Protein AF-A0A9D2FCE5-F1 (afdb_monomer)

Mean pre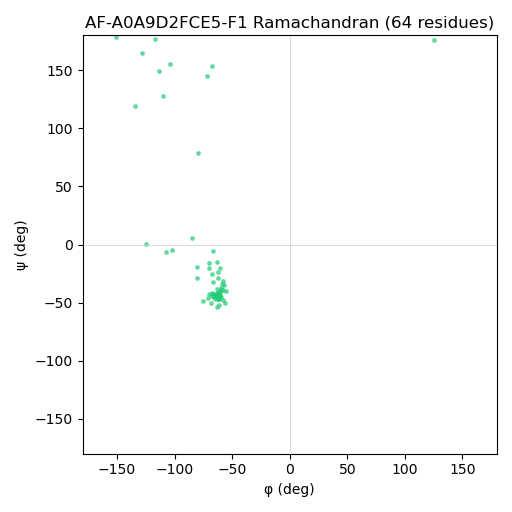dicted aligned error: 2.49 Å

Solvent-accessible surface area (backbone atoms only — not comparable to full-atom values): 3719 Å² total; per-residue (Å²): 82,56,27,57,55,52,66,74,58,71,41,72,70,47,50,53,52,45,36,56,56,27,40,79,73,39,95,41,70,63,57,8,49,54,54,32,48,54,40,52,50,53,49,54,55,52,23,76,40,91,61,71,36,93,50,67,67,66,47,52,58,49,60,69,70,109

pLDDT: mean 95.28, std 3.59, range [78.06, 98.44]

Sequence (66 aa):
MKKQELLKIIDDELLEKLFGFCYARTNDSYEAQDLCSDIIFELIKAANTDGSIENLYPFVWRVARN

Foldseek 3Di:
DWLLCLVVPPDPVVLVVQLVVLCVVDDDSVSSVVLSVQLVVVSVVSSPDGDDDPDNVVVSVVSSVD

Structure (mmCIF, N/CA/C/O backbone):
data_AF-A0A9D2FCE5-F1
#
_entry.id   AF-A0A9D2FCE5-F1
#
loop_
_atom_site.group_PDB
_atom_site.id
_atom_site.type_symbol
_atom_site.label_atom_id
_atom_site.label_alt_id
_atom_site.label_comp_id
_atom_site.label_asym_id
_atom_site.label_entity_id
_atom_site.label_seq_id
_atom_site.pdbx_PDB_ins_code
_atom_site.Cartn_x
_atom_site.Cartn_y
_atom_site.Cartn_z
_atom_site.occupancy
_atom_site.B_iso_or_equiv
_atom_site.auth_seq_id
_atom_site.auth_comp_id
_atom_site.auth_asym_id
_atom_site.auth_atom_id
_atom_site.pdbx_PDB_model_num
ATOM 1 N N . MET A 1 1 ? -7.727 -4.716 16.126 1.00 87.88 1 MET A N 1
ATOM 2 C CA . MET A 1 1 ? -7.348 -3.289 16.005 1.00 87.88 1 MET A CA 1
ATOM 3 C C . MET A 1 1 ? -8.369 -2.573 15.143 1.00 87.88 1 MET A C 1
ATOM 5 O O . MET A 1 1 ? -8.971 -3.214 14.283 1.00 87.88 1 MET A O 1
ATOM 9 N N . LYS A 1 2 ? -8.627 -1.290 15.392 1.00 90.25 2 LYS A N 1
ATOM 10 C CA . LYS A 1 2 ? -9.550 -0.523 14.545 1.00 90.25 2 LYS A CA 1
ATOM 11 C C . LYS A 1 2 ? -8.903 -0.252 13.184 1.00 90.25 2 LYS A C 1
ATOM 13 O O . LYS A 1 2 ? -7.699 -0.030 13.122 1.00 90.25 2 LYS A O 1
ATOM 18 N N . LYS A 1 3 ? -9.683 -0.237 12.099 1.00 90.25 3 LYS A N 1
ATOM 19 C CA . LYS A 1 3 ? -9.156 0.045 10.750 1.00 90.25 3 LYS A CA 1
ATOM 20 C C . LYS A 1 3 ? -8.455 1.401 10.642 1.00 90.25 3 LYS A C 1
ATOM 22 O O . LYS A 1 3 ? -7.458 1.494 9.936 1.00 90.25 3 LYS A O 1
ATOM 27 N N . GLN A 1 4 ? -8.884 2.406 11.409 1.00 92.19 4 GLN A N 1
ATOM 28 C CA . GLN A 1 4 ? -8.219 3.713 11.449 1.00 92.19 4 GLN A CA 1
ATOM 29 C C . GLN A 1 4 ? -6.754 3.635 11.923 1.00 92.19 4 GLN A C 1
ATOM 31 O O . GLN A 1 4 ? -5.973 4.544 11.655 1.00 92.19 4 GLN A O 1
ATOM 36 N N . GLU A 1 5 ? -6.351 2.559 12.610 1.00 91.19 5 GLU A N 1
ATOM 37 C CA . GLU A 1 5 ? -4.957 2.353 13.019 1.00 91.19 5 GLU A CA 1
ATOM 38 C C . GLU 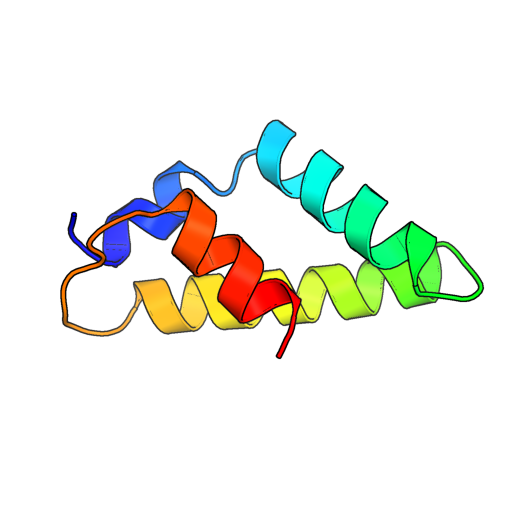A 1 5 ? -4.023 2.055 11.838 1.00 91.19 5 GLU A C 1
ATOM 40 O O . GLU A 1 5 ? -2.820 2.238 11.987 1.00 91.19 5 GLU A O 1
ATOM 45 N N . LEU A 1 6 ? -4.552 1.691 10.659 1.00 93.12 6 LEU A N 1
ATOM 46 C CA . LEU A 1 6 ? -3.759 1.584 9.427 1.00 93.12 6 LEU A CA 1
ATOM 47 C C . LEU A 1 6 ? -3.015 2.885 9.121 1.00 93.12 6 LEU A C 1
ATOM 49 O O . LEU A 1 6 ? -1.849 2.845 8.757 1.00 93.12 6 LEU A O 1
ATOM 53 N N . LEU A 1 7 ? -3.653 4.039 9.336 1.00 93.12 7 LEU A N 1
ATOM 54 C CA . LEU A 1 7 ? -3.037 5.340 9.058 1.00 93.12 7 LEU A CA 1
ATOM 55 C C . LEU A 1 7 ? -1.793 5.600 9.916 1.00 93.12 7 LEU A C 1
ATOM 57 O O . LEU A 1 7 ? -0.943 6.386 9.526 1.00 93.12 7 LEU A O 1
ATOM 61 N N . LYS A 1 8 ? -1.678 4.946 11.078 1.00 94.00 8 LYS A N 1
ATOM 62 C CA . LYS A 1 8 ? -0.535 5.116 11.986 1.00 94.00 8 LYS A CA 1
ATOM 63 C C . LYS A 1 8 ? 0.690 4.311 11.571 1.00 94.00 8 LYS A C 1
ATOM 65 O O . LYS A 1 8 ? 1.766 4.595 12.076 1.00 94.00 8 LYS A O 1
ATOM 70 N N . ILE A 1 9 ? 0.509 3.291 10.733 1.00 93.75 9 ILE A N 1
ATOM 71 C CA . ILE A 1 9 ? 1.598 2.427 10.262 1.00 93.75 9 ILE A CA 1
ATOM 72 C C . ILE A 1 9 ? 2.037 2.766 8.837 1.00 93.75 9 ILE A C 1
ATOM 74 O O . ILE A 1 9 ? 2.967 2.149 8.339 1.00 93.75 9 ILE A O 1
ATOM 78 N N . ILE A 1 10 ? 1.351 3.696 8.159 1.00 95.06 10 ILE A N 1
ATOM 79 C CA . ILE A 1 10 ? 1.802 4.254 6.879 1.00 95.06 10 ILE A CA 1
ATOM 80 C C . ILE A 1 10 ? 2.865 5.305 7.206 1.00 95.06 10 ILE A C 1
ATOM 82 O O . ILE A 1 10 ? 2.587 6.500 7.270 1.00 95.06 10 ILE A O 1
ATOM 86 N N . ASP A 1 11 ? 4.063 4.817 7.495 1.00 96.19 11 ASP A N 1
ATOM 87 C CA . ASP A 1 11 ? 5.268 5.590 7.767 1.00 96.19 11 ASP A CA 1
ATOM 88 C C . ASP A 1 11 ? 6.342 5.307 6.708 1.00 96.19 11 ASP A C 1
ATOM 90 O O . ASP A 1 11 ? 6.154 4.479 5.812 1.00 96.19 11 ASP A O 1
ATOM 94 N N . ASP A 1 12 ? 7.476 6.001 6.807 1.00 97.19 12 ASP A N 1
ATOM 95 C CA . ASP A 1 12 ? 8.579 5.859 5.854 1.00 97.19 12 ASP A CA 1
ATOM 96 C C . ASP A 1 12 ? 9.081 4.406 5.757 1.00 97.19 12 ASP A C 1
ATOM 98 O O . ASP A 1 12 ? 9.400 3.940 4.665 1.00 97.19 12 ASP A O 1
ATOM 102 N N . GLU A 1 13 ? 9.079 3.652 6.865 1.00 97.12 13 GLU A N 1
ATOM 103 C CA . GLU A 1 13 ? 9.514 2.250 6.884 1.00 97.12 13 GLU A CA 1
ATOM 104 C C . GLU A 1 13 ? 8.556 1.350 6.089 1.00 97.12 13 GLU A C 1
ATOM 1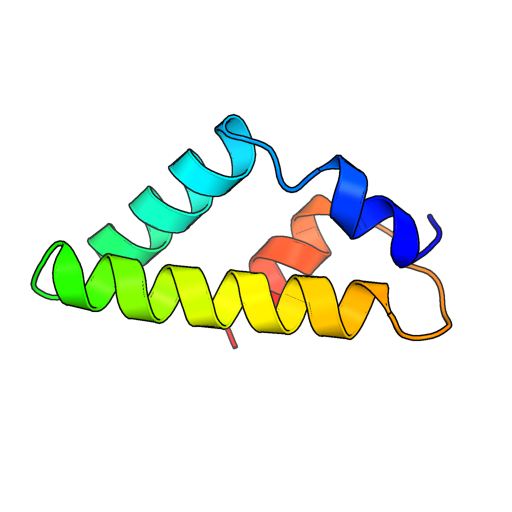06 O O . GLU A 1 13 ? 8.990 0.482 5.321 1.00 97.12 13 GLU A O 1
ATOM 111 N N . LEU A 1 14 ? 7.242 1.530 6.254 1.00 96.88 14 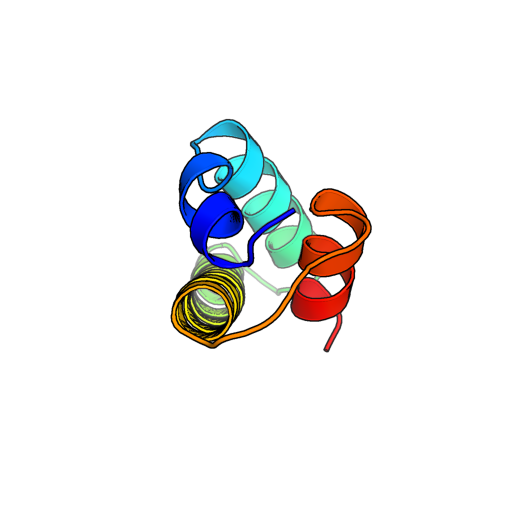LEU A N 1
ATOM 112 C CA . LEU A 1 14 ? 6.268 0.779 5.472 1.00 96.88 14 LEU A CA 1
ATOM 113 C C . LEU A 1 14 ? 6.310 1.182 3.996 1.00 96.88 14 LEU A C 1
ATOM 115 O O . LEU A 1 14 ? 6.246 0.304 3.131 1.00 96.88 14 LEU A O 1
ATOM 119 N N . LEU A 1 15 ? 6.432 2.478 3.706 1.00 97.62 15 LEU A N 1
ATOM 120 C CA . LEU A 1 15 ? 6.514 2.995 2.341 1.00 97.62 15 LEU A CA 1
ATOM 121 C C . LEU A 1 15 ? 7.742 2.448 1.606 1.00 97.62 15 LEU A C 1
ATOM 123 O O . LEU A 1 15 ? 7.613 2.003 0.467 1.00 97.62 15 LEU A O 1
ATOM 127 N N . GLU A 1 16 ? 8.903 2.382 2.262 1.00 98.06 16 GLU A N 1
ATOM 128 C CA . GLU A 1 16 ? 10.118 1.791 1.691 1.00 98.06 16 GLU A CA 1
ATOM 129 C C . GLU A 1 16 ? 9.921 0.300 1.365 1.00 98.06 16 GLU A C 1
ATOM 131 O O . GLU A 1 16 ? 10.249 -0.157 0.265 1.00 98.06 16 GLU A O 1
ATOM 136 N N . LYS A 1 17 ? 9.308 -0.467 2.279 1.00 98.12 17 LYS A N 1
ATOM 137 C CA . LYS A 1 17 ? 9.013 -1.894 2.058 1.00 98.12 17 LYS A CA 1
ATOM 138 C C . LYS A 1 17 ? 8.013 -2.118 0.925 1.00 98.12 17 LYS A C 1
ATOM 140 O O . LYS A 1 17 ? 8.193 -3.044 0.131 1.00 98.12 17 LYS A O 1
ATOM 145 N N . LEU A 1 18 ? 6.959 -1.305 0.853 1.00 98.31 18 LEU A N 1
ATOM 146 C CA . LEU A 1 18 ? 5.965 -1.370 -0.219 1.00 98.31 18 LEU A CA 1
ATOM 147 C C . LEU A 1 18 ? 6.588 -0.997 -1.562 1.00 98.31 18 LEU A C 1
ATOM 149 O O . LEU A 1 18 ? 6.389 -1.717 -2.539 1.00 98.31 18 LEU A O 1
ATOM 153 N N . PHE A 1 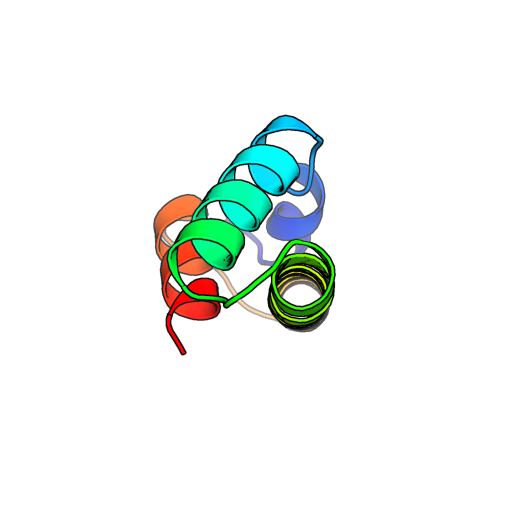19 ? 7.406 0.054 -1.606 1.00 98.44 19 PHE A N 1
ATOM 154 C CA . PHE A 1 19 ? 8.103 0.442 -2.824 1.00 98.44 19 PHE A CA 1
ATOM 155 C C . PHE A 1 19 ? 9.054 -0.660 -3.302 1.00 98.44 19 PHE A C 1
ATOM 157 O O . PHE A 1 19 ? 8.983 -1.059 -4.461 1.00 98.44 19 PHE A O 1
ATOM 164 N N . GLY A 1 20 ? 9.867 -1.239 -2.412 1.00 98.31 20 GLY A N 1
ATOM 165 C CA . GLY A 1 20 ? 10.731 -2.375 -2.753 1.00 98.31 20 GLY A CA 1
ATOM 166 C C . GLY A 1 20 ? 9.946 -3.596 -3.255 1.00 98.31 20 GLY A C 1
ATOM 167 O O . GLY A 1 20 ? 10.363 -4.266 -4.202 1.00 98.31 20 GLY A O 1
ATOM 168 N N . PHE A 1 21 ? 8.772 -3.864 -2.675 1.00 98.19 21 PHE A N 1
ATOM 169 C CA . PHE A 1 21 ? 7.863 -4.905 -3.160 1.00 98.19 21 PHE A CA 1
ATOM 170 C C . PHE A 1 21 ? 7.345 -4.625 -4.579 1.00 98.19 21 PHE A C 1
ATOM 172 O O . PHE A 1 21 ? 7.302 -5.558 -5.390 1.00 98.19 21 PHE A O 1
ATOM 179 N N . CYS A 1 22 ? 6.969 -3.380 -4.877 1.00 98.44 22 CYS A N 1
ATOM 180 C CA . CYS A 1 22 ? 6.471 -2.962 -6.189 1.00 98.44 22 CYS A CA 1
ATOM 181 C C . CYS A 1 22 ? 7.584 -2.973 -7.238 1.00 98.44 22 CYS A C 1
ATOM 183 O O . CYS A 1 22 ? 7.395 -3.497 -8.334 1.00 98.44 22 CYS A O 1
ATOM 185 N N . TYR A 1 23 ? 8.768 -2.481 -6.879 1.00 98.38 23 TYR A N 1
ATOM 186 C CA . TYR A 1 23 ? 9.938 -2.439 -7.753 1.00 98.38 23 TYR A CA 1
ATOM 187 C C . TYR A 1 23 ? 10.360 -3.836 -8.215 1.00 98.38 23 TYR A C 1
ATOM 189 O O . TYR A 1 23 ? 10.658 -4.051 -9.381 1.00 98.38 23 TYR A O 1
ATOM 197 N N . ALA A 1 24 ? 10.286 -4.838 -7.333 1.00 98.06 24 ALA A N 1
ATOM 198 C CA . ALA A 1 24 ? 10.559 -6.230 -7.698 1.00 98.06 24 ALA A CA 1
ATOM 199 C C . ALA A 1 24 ? 9.530 -6.853 -8.674 1.00 98.06 24 ALA A C 1
ATOM 201 O O . ALA A 1 24 ? 9.691 -8.011 -9.062 1.00 98.06 24 ALA A O 1
ATOM 202 N N . ARG A 1 25 ? 8.446 -6.142 -9.013 1.00 96.62 25 ARG A N 1
ATOM 203 C CA . ARG A 1 25 ? 7.308 -6.620 -9.826 1.00 96.62 25 ARG A CA 1
ATOM 204 C C . ARG A 1 25 ? 7.016 -5.750 -11.046 1.00 96.62 25 ARG A C 1
ATOM 206 O O . ARG A 1 25 ? 6.075 -6.047 -11.774 1.00 96.62 25 ARG A O 1
ATOM 213 N N . THR A 1 26 ? 7.794 -4.697 -11.249 1.00 97.50 26 THR A N 1
ATOM 214 C CA . THR A 1 26 ? 7.593 -3.692 -12.296 1.00 97.50 26 THR A CA 1
ATOM 215 C C . THR A 1 26 ? 8.881 -3.508 -13.089 1.00 97.50 26 THR A C 1
ATOM 217 O O . THR A 1 26 ? 9.940 -3.999 -12.690 1.00 97.50 26 THR A O 1
ATOM 220 N N . ASN A 1 27 ? 8.788 -2.873 -14.256 1.00 97.62 27 ASN A N 1
ATOM 221 C CA . ASN A 1 27 ? 9.929 -2.739 -15.162 1.00 97.62 27 ASN A CA 1
ATOM 222 C C . ASN A 1 27 ? 10.879 -1.612 -14.750 1.00 97.62 27 ASN A C 1
ATOM 224 O O . ASN A 1 27 ? 12.075 -1.676 -15.039 1.00 97.62 27 ASN A O 1
ATOM 228 N N . ASP A 1 28 ? 10.354 -0.581 -14.088 1.00 97.88 28 ASP A N 1
ATOM 229 C CA . ASP A 1 28 ? 11.120 0.575 -13.652 1.00 97.88 28 ASP A CA 1
ATOM 230 C C . ASP A 1 28 ? 10.547 1.225 -12.383 1.00 97.88 28 ASP A C 1
ATOM 232 O O . ASP A 1 28 ? 9.538 0.809 -11.811 1.00 97.88 28 ASP A O 1
ATOM 236 N N . SER A 1 29 ? 11.234 2.268 -11.919 1.00 97.94 29 SER A N 1
ATOM 237 C CA . SER A 1 29 ? 10.854 3.006 -10.719 1.00 97.94 29 SER A CA 1
ATOM 238 C C . SER A 1 29 ? 9.551 3.792 -10.852 1.00 97.94 29 SER A C 1
ATOM 240 O O . SER A 1 29 ? 8.940 4.075 -9.827 1.00 97.94 29 SER A O 1
ATOM 242 N N . TYR A 1 30 ? 9.151 4.188 -12.062 1.00 98.12 30 TYR A N 1
ATOM 243 C CA . TYR A 1 30 ? 7.913 4.935 -12.286 1.00 98.12 30 TYR A CA 1
ATOM 244 C C . TYR A 1 30 ? 6.710 4.001 -12.167 1.00 98.12 30 TYR A C 1
ATOM 246 O O . TYR A 1 30 ? 5.818 4.266 -11.368 1.00 98.12 30 TYR A O 1
ATOM 254 N N . GLU A 1 31 ? 6.747 2.848 -12.837 1.00 98.31 31 GLU A N 1
ATOM 255 C CA . GLU A 1 31 ? 5.729 1.804 -12.667 1.00 98.31 31 GLU A CA 1
ATOM 256 C C . GLU A 1 31 ? 5.641 1.337 -11.201 1.00 98.31 31 GLU A C 1
ATOM 258 O O . GLU A 1 31 ? 4.552 1.119 -10.665 1.00 98.31 31 GLU A O 1
ATOM 263 N N . ALA A 1 32 ? 6.785 1.221 -10.515 1.00 98.38 32 ALA A N 1
ATOM 264 C CA . ALA A 1 32 ? 6.817 0.888 -9.093 1.00 98.38 32 ALA A CA 1
ATOM 265 C C . ALA A 1 32 ? 6.139 1.955 -8.218 1.00 98.38 32 ALA A C 1
ATOM 267 O O . ALA A 1 32 ? 5.483 1.607 -7.235 1.00 98.38 32 ALA A O 1
ATOM 268 N N . GLN A 1 33 ? 6.311 3.242 -8.543 1.00 98.19 33 GLN A N 1
ATOM 269 C CA . GLN A 1 33 ? 5.657 4.352 -7.843 1.00 98.19 33 GLN A CA 1
ATOM 270 C C . GLN A 1 33 ? 4.145 4.332 -8.057 1.00 98.19 33 GLN A C 1
ATOM 272 O O . GLN A 1 33 ? 3.409 4.513 -7.084 1.00 98.19 33 GLN A O 1
ATOM 277 N N . ASP A 1 34 ? 3.690 4.069 -9.282 1.00 98.25 34 ASP A N 1
ATOM 278 C CA . ASP A 1 34 ? 2.265 3.973 -9.608 1.00 98.25 34 ASP A CA 1
ATOM 279 C C . ASP A 1 34 ? 1.607 2.834 -8.815 1.00 98.25 34 ASP A C 1
ATOM 281 O O . ASP A 1 34 ? 0.670 3.066 -8.050 1.00 98.25 34 ASP A O 1
ATOM 285 N N . LEU A 1 35 ? 2.180 1.625 -8.874 1.00 98.25 35 LEU A N 1
ATOM 286 C CA . LEU A 1 35 ? 1.673 0.474 -8.120 1.00 98.25 35 LEU A CA 1
ATOM 287 C C . LEU A 1 35 ? 1.707 0.707 -6.601 1.00 98.25 35 LEU A C 1
ATOM 289 O O . LEU A 1 35 ? 0.772 0.344 -5.886 1.00 98.25 35 LEU A O 1
ATOM 293 N N . CYS A 1 36 ? 2.775 1.322 -6.086 1.00 98.06 36 CYS A N 1
ATOM 294 C CA . CYS A 1 36 ? 2.875 1.644 -4.663 1.00 98.06 36 CYS A CA 1
ATOM 295 C C . CYS A 1 36 ? 1.775 2.634 -4.245 1.00 98.06 36 CYS A C 1
ATOM 297 O O . CYS A 1 36 ? 1.137 2.451 -3.205 1.00 98.06 36 CYS A O 1
ATOM 299 N N . SER A 1 37 ? 1.506 3.640 -5.081 1.00 97.81 37 SER A N 1
ATOM 300 C CA . SER A 1 37 ? 0.462 4.641 -4.850 1.00 97.81 37 SER A CA 1
ATOM 301 C C . SER A 1 37 ? -0.934 4.016 -4.812 1.00 97.81 37 SER A C 1
ATOM 303 O O . SER A 1 37 ? -1.709 4.330 -3.906 1.00 97.81 37 SER A O 1
ATOM 305 N N . ASP A 1 38 ? -1.231 3.079 -5.715 1.00 98.25 38 ASP A N 1
ATOM 306 C CA . ASP A 1 38 ? -2.501 2.343 -5.735 1.00 98.25 38 ASP A CA 1
ATOM 307 C C . ASP A 1 38 ? -2.707 1.510 -4.460 1.00 98.25 38 ASP A C 1
ATOM 309 O O . ASP A 1 38 ? -3.781 1.537 -3.847 1.00 98.25 38 ASP A O 1
ATOM 313 N N . ILE A 1 39 ? -1.660 0.819 -3.996 1.00 98.19 39 ILE A N 1
ATOM 314 C CA . ILE A 1 39 ? -1.708 0.046 -2.747 1.00 98.19 39 ILE A CA 1
ATOM 315 C C . ILE A 1 39 ? -1.972 0.972 -1.554 1.00 98.19 39 ILE A C 1
ATOM 317 O O . ILE A 1 39 ? -2.842 0.683 -0.727 1.00 98.19 39 ILE A O 1
ATOM 321 N N . ILE A 1 40 ? -1.253 2.095 -1.455 1.00 97.75 40 ILE A N 1
ATOM 322 C CA . ILE A 1 40 ? -1.440 3.081 -0.379 1.00 97.75 40 ILE A CA 1
ATOM 323 C C . ILE A 1 40 ? -2.866 3.638 -0.407 1.00 97.75 40 ILE A C 1
ATOM 325 O O . ILE A 1 40 ? -3.507 3.743 0.642 1.00 97.75 40 ILE A O 1
ATOM 329 N N . PHE A 1 41 ? -3.387 3.954 -1.592 1.00 97.75 41 PHE A N 1
ATOM 330 C CA . PHE A 1 41 ? -4.749 4.442 -1.759 1.00 97.75 41 PHE A CA 1
ATOM 331 C C . PHE A 1 41 ? -5.783 3.446 -1.219 1.00 97.75 41 PHE A C 1
ATOM 333 O O . PHE A 1 41 ? -6.645 3.826 -0.419 1.00 97.75 41 PHE A O 1
ATOM 340 N N . GLU A 1 42 ? -5.675 2.161 -1.565 1.00 97.44 42 GLU A N 1
ATOM 341 C CA . GLU A 1 42 ? -6.594 1.137 -1.056 1.00 97.44 42 GLU A CA 1
ATOM 342 C C . GLU A 1 42 ? -6.451 0.914 0.461 1.00 97.44 42 GLU A C 1
ATOM 344 O O . GLU A 1 42 ? -7.454 0.683 1.144 1.00 97.44 42 GLU A O 1
ATOM 349 N N . LEU A 1 43 ? -5.251 1.069 1.035 1.00 96.56 43 LEU A N 1
ATOM 350 C CA . LEU A 1 43 ? -5.061 1.048 2.492 1.00 96.56 43 LEU A CA 1
ATOM 351 C C . LEU A 1 43 ? -5.746 2.231 3.184 1.00 96.56 43 LEU A C 1
ATOM 353 O O . LEU A 1 43 ? -6.432 2.034 4.190 1.00 96.56 43 LEU A O 1
ATOM 357 N N . ILE A 1 44 ? -5.608 3.445 2.646 1.00 96.50 44 ILE A N 1
ATOM 358 C CA . ILE A 1 44 ? -6.268 4.649 3.174 1.00 96.50 44 ILE A CA 1
ATOM 359 C C . ILE A 1 44 ? -7.787 4.505 3.071 1.00 96.50 44 ILE A C 1
ATOM 361 O O . ILE A 1 44 ? -8.515 4.784 4.028 1.00 96.50 44 ILE A O 1
ATOM 365 N N . LYS A 1 45 ? -8.286 4.030 1.932 1.00 96.06 45 LYS A N 1
ATOM 366 C CA . LYS A 1 45 ? -9.708 3.756 1.725 1.00 96.06 45 LYS A CA 1
ATOM 367 C C . LYS A 1 45 ? -10.217 2.717 2.720 1.00 96.06 45 LYS A C 1
ATOM 369 O O . LYS A 1 45 ? -11.237 2.951 3.364 1.00 96.06 45 LYS A O 1
ATOM 374 N N .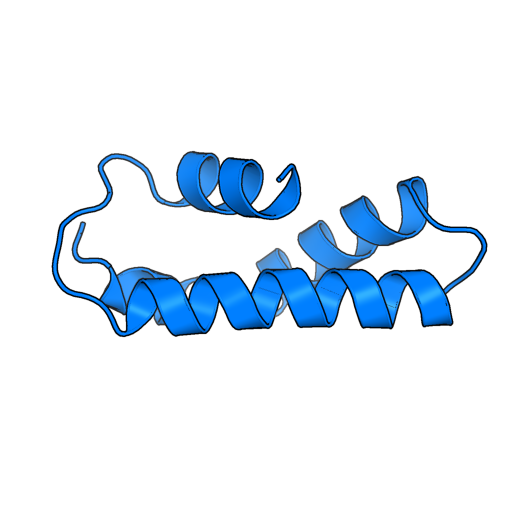 ALA A 1 46 ? -9.482 1.625 2.933 1.00 94.62 46 ALA A N 1
ATOM 375 C CA . ALA A 1 46 ? -9.817 0.630 3.946 1.00 94.62 46 ALA A CA 1
ATOM 376 C C . ALA A 1 46 ? -9.833 1.230 5.361 1.00 94.62 46 ALA A C 1
ATOM 378 O O . ALA A 1 46 ? -10.751 0.936 6.129 1.00 94.62 46 ALA A O 1
ATOM 379 N N . ALA A 1 47 ? -8.880 2.102 5.697 1.00 95.12 47 ALA A N 1
ATOM 380 C CA . ALA A 1 47 ? -8.802 2.764 6.998 1.00 95.12 47 ALA A CA 1
ATOM 381 C C . ALA A 1 47 ? -10.018 3.657 7.305 1.00 95.12 47 ALA A C 1
ATOM 383 O O . ALA A 1 47 ? -10.393 3.803 8.469 1.00 95.12 47 ALA A O 1
ATOM 384 N N . ASN A 1 48 ? -10.650 4.210 6.265 1.00 93.56 48 ASN A N 1
ATOM 385 C CA . ASN A 1 48 ? -11.848 5.050 6.353 1.00 93.56 48 ASN A CA 1
ATOM 386 C C . ASN A 1 48 ? -13.168 4.257 6.393 1.00 93.56 48 ASN A C 1
ATOM 388 O O . ASN A 1 48 ? -14.242 4.854 6.372 1.00 93.56 48 ASN A O 1
ATOM 392 N N . THR A 1 49 ? -13.114 2.924 6.463 1.00 93.00 49 THR A N 1
ATOM 393 C CA . THR A 1 49 ? -14.307 2.077 6.625 1.00 93.00 49 THR A CA 1
ATOM 394 C C . THR A 1 49 ? -14.433 1.540 8.045 1.00 93.00 49 THR A C 1
ATOM 396 O O . THR A 1 49 ? -13.438 1.349 8.748 1.00 93.00 49 THR A O 1
ATOM 399 N N . ASP A 1 50 ? -15.660 1.216 8.451 1.00 88.62 50 ASP A N 1
ATOM 400 C CA . ASP A 1 50 ? -15.903 0.536 9.718 1.00 88.62 50 ASP A CA 1
ATOM 401 C C . ASP A 1 50 ? -15.363 -0.904 9.717 1.00 88.62 50 ASP A C 1
ATOM 403 O O . ASP A 1 50 ? -15.222 -1.575 8.683 1.00 88.62 50 ASP A O 1
ATOM 407 N N . GLY A 1 51 ? -15.042 -1.385 10.918 1.00 90.06 51 GLY A N 1
ATOM 408 C CA . GLY A 1 51 ? -14.601 -2.753 11.172 1.00 90.06 51 GLY A CA 1
ATOM 409 C C . GLY A 1 51 ? -13.264 -2.853 11.902 1.00 90.06 51 GLY A C 1
ATOM 410 O O . GLY A 1 51 ? -12.585 -1.864 12.195 1.00 90.06 51 GLY A O 1
ATOM 411 N N . SER A 1 52 ? -12.896 -4.093 12.207 1.00 91.44 52 SER A N 1
ATOM 412 C CA . SER A 1 52 ? -11.647 -4.437 12.873 1.00 91.44 52 SER A CA 1
ATOM 413 C C . SER A 1 52 ? -10.727 -5.226 11.947 1.00 91.44 52 SER A C 1
ATOM 415 O O . SER A 1 52 ? -11.162 -5.965 11.066 1.00 91.44 52 SER A O 1
ATOM 417 N N . ILE A 1 53 ? -9.430 -5.052 12.165 1.00 91.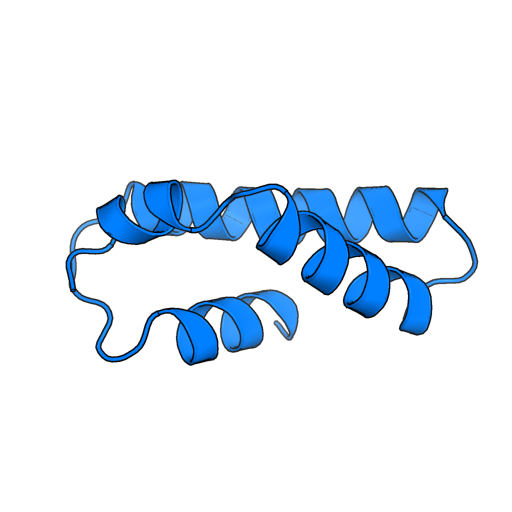75 53 ILE A N 1
ATOM 418 C CA . ILE A 1 53 ? -8.374 -5.866 11.576 1.00 91.75 53 ILE A CA 1
ATOM 419 C C . ILE A 1 53 ? -7.776 -6.697 12.704 1.00 91.75 53 ILE A C 1
ATOM 421 O O . ILE A 1 53 ? -7.411 -6.157 13.752 1.00 91.75 53 ILE A O 1
ATOM 425 N N . GLU A 1 54 ? -7.703 -8.007 12.497 1.00 91.19 54 GLU A N 1
ATOM 426 C CA . GLU A 1 54 ? -7.093 -8.935 13.449 1.00 91.19 54 GLU A CA 1
ATOM 427 C C . GLU A 1 54 ? -5.579 -8.711 13.531 1.00 91.19 54 GLU A C 1
ATOM 429 O O . GLU A 1 54 ? -5.052 -8.483 14.613 1.00 91.19 54 GLU A O 1
ATOM 434 N N . ASN A 1 55 ? -4.905 -8.664 12.374 1.00 91.94 55 ASN A N 1
ATOM 435 C CA . ASN A 1 55 ? -3.471 -8.404 12.259 1.00 91.94 55 ASN A CA 1
ATOM 436 C C . ASN A 1 55 ? -3.182 -7.375 11.153 1.00 91.94 55 ASN A C 1
ATOM 438 O O . ASN A 1 55 ? -3.480 -7.628 9.983 1.00 91.94 55 ASN A O 1
ATOM 442 N N . LEU A 1 56 ? -2.583 -6.232 11.514 1.00 89.94 56 LEU A N 1
ATOM 443 C CA . LEU A 1 56 ? -2.332 -5.118 10.586 1.00 89.94 56 LEU A CA 1
ATOM 444 C C . LEU A 1 56 ? -1.379 -5.491 9.441 1.00 8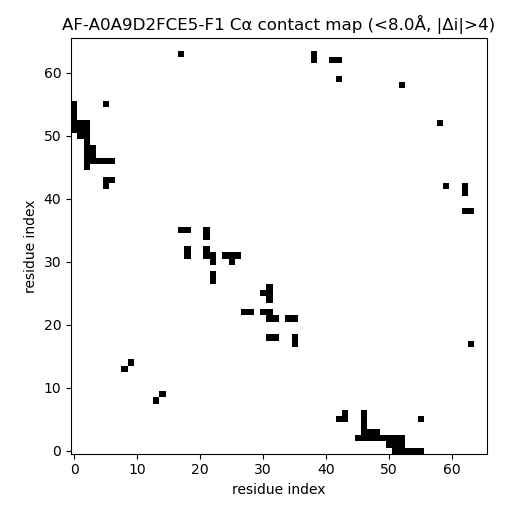9.94 56 LEU A C 1
ATOM 446 O O . LEU A 1 56 ? -1.739 -5.336 8.279 1.00 89.94 56 LEU A O 1
ATOM 450 N N . TYR A 1 57 ? -0.192 -6.025 9.741 1.00 91.62 57 TYR A N 1
ATOM 451 C CA . TYR A 1 57 ? 0.802 -6.342 8.705 1.00 91.62 57 TYR A CA 1
ATOM 452 C C . TYR A 1 57 ? 0.321 -7.390 7.683 1.00 91.62 57 TYR A C 1
ATOM 454 O O . TYR A 1 57 ? 0.443 -7.144 6.483 1.00 91.62 57 TYR A O 1
ATOM 462 N N . PRO A 1 58 ? -0.279 -8.529 8.086 1.00 95.00 58 PRO A N 1
ATOM 463 C CA . PRO A 1 58 ? -0.887 -9.461 7.138 1.00 95.00 58 PRO A CA 1
ATOM 464 C C . PRO A 1 58 ? -1.997 -8.838 6.290 1.00 95.00 58 PRO A C 1
ATOM 466 O O . PRO A 1 58 ? -2.149 -9.208 5.129 1.00 95.00 58 PRO A O 1
ATOM 469 N N . PHE A 1 59 ? -2.773 -7.903 6.850 1.00 95.38 59 PHE A N 1
ATOM 470 C CA . PHE A 1 59 ? -3.783 -7.177 6.086 1.00 95.38 59 PHE A CA 1
ATOM 471 C C . PHE A 1 59 ? -3.139 -6.306 5.003 1.00 95.38 59 PHE A C 1
ATOM 473 O O . PHE A 1 59 ? -3.551 -6.393 3.850 1.00 95.38 59 PHE A O 1
ATOM 480 N N . VAL A 1 60 ? -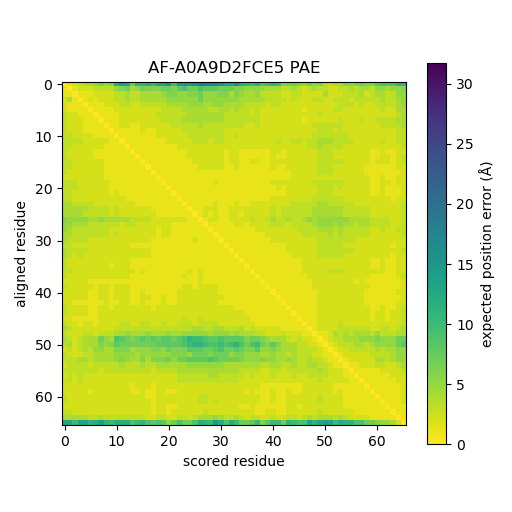2.089 -5.549 5.340 1.00 96.31 60 VAL A N 1
ATOM 481 C CA . VAL A 1 60 ? -1.347 -4.728 4.369 1.00 96.31 60 VAL A CA 1
ATOM 482 C C . VAL A 1 60 ? -0.826 -5.574 3.209 1.00 96.31 60 VAL A C 1
ATOM 484 O O . VAL A 1 60 ? -1.094 -5.271 2.050 1.00 96.31 60 VAL A O 1
ATOM 487 N N . TRP A 1 61 ? -0.159 -6.691 3.504 1.00 96.62 61 TRP A N 1
ATOM 488 C CA . TRP A 1 61 ? 0.384 -7.565 2.461 1.00 96.62 61 TRP A CA 1
ATOM 489 C C . TRP A 1 61 ? -0.678 -8.327 1.668 1.00 96.62 61 TRP A C 1
ATOM 491 O O . TRP A 1 61 ? -0.392 -8.786 0.565 1.00 96.62 61 TRP A O 1
ATOM 501 N N . ARG A 1 62 ? -1.891 -8.482 2.206 1.00 96.25 62 ARG A N 1
ATOM 502 C CA . ARG A 1 62 ? -3.034 -8.989 1.441 1.00 96.25 62 ARG A CA 1
ATOM 503 C C . ARG A 1 62 ? -3.495 -7.954 0.421 1.00 96.25 62 ARG A C 1
ATOM 505 O O . ARG A 1 62 ? -3.695 -8.318 -0.727 1.00 96.25 62 ARG A O 1
ATOM 512 N N . VAL A 1 63 ? -3.625 -6.691 0.832 1.00 95.69 63 VAL A N 1
ATOM 513 C CA . VAL A 1 63 ? -3.990 -5.581 -0.066 1.00 95.69 63 VAL A CA 1
ATOM 514 C C . VAL A 1 63 ? -2.939 -5.416 -1.163 1.00 95.69 63 VAL A C 1
ATOM 516 O O . VAL A 1 63 ? -3.300 -5.370 -2.326 1.00 95.69 63 VAL A O 1
ATOM 519 N N . ALA A 1 64 ? -1.651 -5.454 -0.814 1.00 96.44 64 ALA A N 1
ATOM 520 C CA . ALA A 1 64 ? -0.547 -5.323 -1.768 1.00 96.44 64 ALA A CA 1
ATOM 521 C C . ALA A 1 64 ? -0.452 -6.447 -2.822 1.00 96.44 64 ALA A C 1
ATOM 523 O O . ALA A 1 64 ? 0.308 -6.329 -3.777 1.00 96.44 64 ALA A O 1
ATOM 524 N N . ARG A 1 65 ? -1.143 -7.576 -2.620 1.00 94.06 65 ARG A N 1
ATOM 525 C CA . ARG A 1 65 ? -1.103 -8.748 -3.514 1.00 94.06 65 ARG A CA 1
ATOM 526 C C . ARG A 1 65 ? -2.382 -8.944 -4.329 1.00 94.06 65 ARG A C 1
ATOM 528 O O . ARG A 1 65 ? -2.409 -9.883 -5.123 1.00 94.06 65 ARG A O 1
ATOM 535 N N . ASN A 1 66 ? -3.417 -8.147 -4.071 1.00 78.06 66 ASN A N 1
ATOM 536 C CA . ASN A 1 66 ? -4.655 -8.149 -4.852 1.00 78.06 66 ASN A CA 1
ATOM 537 C C . ASN A 1 66 ? -4.460 -7.369 -6.148 1.00 78.06 66 ASN A C 1
ATOM 539 O O . ASN A 1 66 ? -5.073 -7.797 -7.149 1.00 78.06 66 ASN A O 1
#

Secondary structure (DSSP, 8-state):
-BGGGGGGT-SHHHHHHHHHHHHTTSSSHHHHHHHHHHHHHHHHHHHTSSSB-S-HHHHHHHHTT-

Nearest PDB structures (foldseek):
  6jcy-assembly1_F  TM=7.488E-01  e=1.580E-01  Mycobacterium tuberculosis H37Rv
  6kop-assembly1_F  TM=7.690E-01  e=2.337E-01  Mycobacterium tuberculosis H37Rv
  6koq-assembly1_F  TM=7.412E-01  e=2.494E-01  Mycobacterium tuberculosis H37Rv
  6kon-assembly1_F  TM=7.416E-01  e=3.455E-01  Mycobacterium tuberculosis H37Rv
  5uxx-assembly1_A  TM=6.963E-01  e=7.078E-01  Bartonella quintana str. Toulouse

Radius of gyration: 11.83 Å; Cα contacts (8 Å, |Δi|>4): 51; chains: 1; bounding box: 27×15×31 Å